Protein AF-A0A7J7E966-F1 (afdb_monomer)

InterPro domains:
  IPR008628 Golgi phosphoprotein 3-like [PF05719] (2-112)
  IPR008628 Golgi phosphoprotein 3-like [PTHR12704] (2-112)
  IPR038261 Golgi phosphoprotein 3-like domain superfamily [G3DSA:1.10.3630.10] (1-112)

Structure (mmCIF, N/CA/C/O backbone):
data_AF-A0A7J7E966-F1
#
_entry.id   AF-A0A7J7E966-F1
#
loop_
_atom_site.group_PDB
_atom_site.id
_atom_site.type_symbol
_atom_site.label_atom_id
_atom_site.label_alt_id
_atom_site.label_comp_id
_atom_site.label_asym_id
_atom_site.label_entity_id
_atom_site.label_seq_id
_atom_site.pdbx_PDB_ins_code
_atom_site.Cartn_x
_atom_site.Cartn_y
_atom_site.Cartn_z
_atom_site.occupancy
_atom_site.B_iso_or_equiv
_atom_site.auth_seq_id
_atom_site.auth_comp_id
_atom_site.auth_asym_id
_atom_site.auth_atom_id
_atom_site.pdbx_PDB_model_num
ATOM 1 N N . MET A 1 1 ? 24.391 18.834 -15.023 1.00 39.25 1 MET A N 1
ATOM 2 C CA . MET A 1 1 ? 22.977 18.923 -14.598 1.00 39.25 1 MET A CA 1
ATOM 3 C C . MET A 1 1 ? 22.138 18.073 -15.547 1.00 39.25 1 MET A C 1
ATOM 5 O O . MET A 1 1 ? 22.038 18.430 -16.711 1.00 39.25 1 MET A O 1
ATOM 9 N N . LYS A 1 2 ? 21.628 16.911 -15.113 1.00 42.84 2 LYS A N 1
ATOM 10 C CA . LYS A 1 2 ? 20.736 16.060 -15.927 1.00 42.84 2 LYS A CA 1
ATOM 11 C C . LYS A 1 2 ? 19.320 16.159 -15.363 1.00 42.84 2 LYS A C 1
ATOM 13 O O . LYS A 1 2 ? 18.979 15.465 -14.415 1.00 42.84 2 LYS A O 1
ATOM 18 N N . GLY A 1 3 ? 18.532 17.062 -15.940 1.00 48.38 3 GLY A N 1
ATOM 19 C CA . GLY A 1 3 ? 17.106 17.220 -15.674 1.00 48.38 3 GLY A CA 1
ATOM 20 C C . GLY A 1 3 ? 16.286 16.198 -16.452 1.00 48.38 3 GLY A C 1
ATOM 21 O O . GLY A 1 3 ? 15.652 16.546 -17.440 1.00 48.38 3 GLY A O 1
ATOM 22 N N . TYR A 1 4 ? 16.289 14.945 -15.998 1.00 44.03 4 TYR A N 1
ATOM 23 C CA . TYR A 1 4 ? 15.245 13.995 -16.362 1.00 44.03 4 TYR A CA 1
ATOM 24 C C . TYR A 1 4 ? 14.431 13.679 -15.103 1.00 44.03 4 TYR A C 1
ATOM 26 O O . TYR A 1 4 ? 14.839 12.907 -14.244 1.00 44.03 4 TYR A O 1
ATOM 34 N N . THR A 1 5 ? 13.279 14.353 -15.044 1.00 45.09 5 THR A N 1
ATOM 35 C CA . THR A 1 5 ? 12.030 13.923 -14.404 1.00 45.09 5 THR A CA 1
ATOM 36 C C . THR A 1 5 ? 11.893 14.001 -12.874 1.00 45.09 5 THR A C 1
ATOM 38 O O . THR A 1 5 ? 11.515 13.018 -12.242 1.00 45.09 5 THR A O 1
ATOM 41 N N . SER A 1 6 ? 12.023 15.193 -12.279 1.00 45.62 6 SER A N 1
ATOM 42 C CA . SER A 1 6 ? 11.477 15.462 -10.927 1.00 45.62 6 SER A CA 1
ATOM 43 C C . SER A 1 6 ? 9.948 15.271 -10.868 1.00 45.62 6 SER A C 1
ATOM 45 O O . 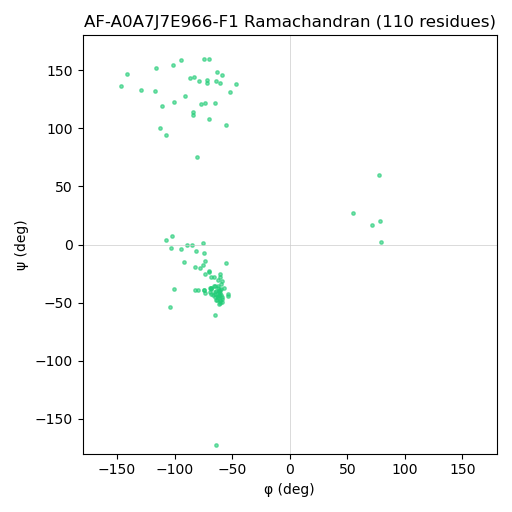SER A 1 6 ? 9.406 14.844 -9.861 1.00 45.62 6 SER A O 1
ATOM 47 N N . PHE A 1 7 ? 9.246 15.475 -11.990 1.00 37.69 7 PHE A N 1
ATOM 48 C CA . PHE A 1 7 ? 7.793 15.276 -12.100 1.00 37.69 7 PHE A CA 1
ATOM 49 C C . PHE A 1 7 ? 7.351 13.800 -11.997 1.00 37.69 7 PHE A C 1
ATOM 51 O O . PHE A 1 7 ? 6.254 13.506 -11.529 1.00 37.69 7 PHE A O 1
ATOM 58 N N . TRP A 1 8 ? 8.214 12.854 -12.396 1.00 45.25 8 TRP A N 1
ATOM 59 C CA . TRP A 1 8 ? 7.966 11.414 -12.218 1.00 45.25 8 TRP A CA 1
ATOM 60 C C . TRP A 1 8 ? 8.224 10.943 -10.786 1.00 45.25 8 TRP A C 1
ATOM 62 O O . TRP A 1 8 ? 7.763 9.866 -10.413 1.00 45.25 8 TRP A O 1
ATOM 72 N N . ASN A 1 9 ? 8.995 11.703 -10.007 1.00 51.34 9 ASN A N 1
ATOM 73 C CA . ASN A 1 9 ? 9.434 11.257 -8.696 1.00 51.34 9 ASN A CA 1
ATOM 74 C C . ASN A 1 9 ? 8.349 11.427 -7.631 1.00 51.34 9 ASN A C 1
ATOM 76 O O . ASN A 1 9 ? 8.172 10.518 -6.833 1.00 51.34 9 ASN A O 1
ATOM 80 N N . ASP A 1 10 ? 7.578 12.516 -7.668 1.00 50.91 10 ASP A N 1
ATOM 81 C CA . ASP A 1 10 ? 6.674 12.829 -6.555 1.00 50.91 10 ASP A CA 1
ATOM 82 C C . ASP A 1 10 ? 5.208 12.493 -6.905 1.00 50.91 10 ASP A C 1
ATOM 84 O O . ASP A 1 10 ? 4.593 11.651 -6.256 1.00 50.91 10 ASP A O 1
ATOM 88 N N . CYS A 1 11 ? 4.651 12.999 -8.018 1.00 48.56 11 CYS A N 1
ATOM 89 C CA . CYS A 1 11 ? 3.237 12.755 -8.369 1.00 48.56 11 CYS A CA 1
ATOM 90 C C . CYS A 1 11 ? 2.949 11.335 -8.890 1.00 48.56 11 CYS A C 1
ATOM 92 O O . CYS A 1 11 ? 1.915 10.748 -8.560 1.00 48.56 11 CYS A O 1
ATOM 94 N N . ILE A 1 12 ? 3.854 10.763 -9.696 1.00 52.97 12 ILE A N 1
ATOM 95 C CA . ILE A 1 12 ? 3.718 9.366 -10.148 1.00 52.97 12 ILE A CA 1
ATOM 96 C C . ILE A 1 12 ? 4.029 8.406 -9.000 1.00 52.97 12 ILE A C 1
ATOM 98 O O . ILE A 1 12 ? 3.468 7.310 -8.966 1.00 52.97 12 ILE A O 1
ATOM 102 N N . SER A 1 13 ? 4.834 8.819 -8.012 1.00 65.50 13 SER A N 1
ATOM 103 C CA . SER A 1 13 ? 5.037 8.002 -6.825 1.00 65.50 13 SER A CA 1
ATOM 104 C C . SER A 1 13 ? 3.741 7.860 -6.036 1.00 65.50 13 SER A C 1
ATOM 106 O O . SER A 1 13 ? 3.207 6.751 -5.973 1.00 65.50 13 SER A O 1
ATOM 108 N N . SER A 1 14 ? 3.157 8.959 -5.558 1.00 70.06 14 SER A N 1
ATOM 109 C CA . SER A 1 14 ? 1.938 8.919 -4.740 1.00 70.06 14 SER A CA 1
ATOM 110 C C . SER A 1 14 ? 0.747 8.304 -5.487 1.00 70.06 14 SER A C 1
ATOM 112 O O . SER A 1 14 ? 0.011 7.494 -4.920 1.00 70.06 14 SER A O 1
ATOM 114 N N . GLY A 1 15 ? 0.582 8.629 -6.777 1.00 75.75 15 GLY A N 1
ATOM 115 C CA . GLY A 1 15 ? -0.480 8.079 -7.624 1.00 75.75 15 GLY A CA 1
ATOM 116 C C . GLY A 1 15 ? -0.382 6.561 -7.788 1.00 75.75 15 GLY A C 1
ATOM 117 O O . GLY A 1 15 ? -1.370 5.857 -7.595 1.00 75.75 15 GLY A O 1
ATOM 118 N N . LEU A 1 16 ? 0.820 6.036 -8.048 1.00 80.69 16 LEU A N 1
ATOM 119 C CA . LEU A 1 16 ? 1.051 4.596 -8.163 1.00 80.69 16 LEU A CA 1
ATOM 120 C C . LEU A 1 16 ? 0.806 3.866 -6.838 1.00 80.69 16 LEU A C 1
ATOM 122 O O . LEU A 1 16 ? 0.194 2.800 -6.834 1.00 80.69 16 LEU A O 1
ATOM 126 N N . ARG A 1 17 ? 1.237 4.442 -5.707 1.00 82.69 17 ARG A N 1
ATOM 127 C CA . ARG A 1 17 ? 0.984 3.859 -4.376 1.00 82.69 17 ARG A CA 1
ATOM 128 C C . ARG A 1 17 ? -0.513 3.878 -4.053 1.00 82.69 17 ARG A C 1
ATOM 130 O O . ARG A 1 17 ? -1.031 2.903 -3.514 1.00 82.69 17 ARG A O 1
ATOM 137 N N . GLY A 1 18 ? -1.231 4.919 -4.478 1.00 85.88 18 GLY A N 1
ATOM 138 C CA . GLY A 1 18 ? -2.693 4.950 -4.466 1.00 85.88 18 GLY A CA 1
ATOM 139 C C . GLY A 1 18 ? -3.312 3.824 -5.303 1.00 85.88 18 GLY A C 1
ATOM 140 O O . GLY A 1 18 ? -4.179 3.103 -4.810 1.00 85.88 18 GLY A O 1
ATOM 141 N N . CYS A 1 19 ? -2.827 3.606 -6.531 1.00 88.19 19 CYS A N 1
ATOM 142 C CA . CYS A 1 19 ? -3.270 2.501 -7.386 1.00 88.19 19 CYS A CA 1
ATOM 143 C C . CYS A 1 19 ? -3.018 1.129 -6.750 1.00 88.19 19 CYS A C 1
ATOM 145 O O . CYS A 1 19 ? -3.882 0.265 -6.847 1.00 88.19 19 CYS A O 1
ATOM 147 N N . MET A 1 20 ? -1.895 0.929 -6.053 1.00 88.38 20 MET A N 1
ATOM 148 C CA . MET A 1 20 ? -1.622 -0.324 -5.336 1.00 88.38 20 MET A CA 1
ATOM 149 C C . MET A 1 20 ? -2.658 -0.603 -4.240 1.00 88.38 20 MET A C 1
ATOM 151 O O . MET A 1 20 ? -3.159 -1.722 -4.133 1.00 88.38 20 MET A O 1
ATOM 155 N N . LEU A 1 21 ? -3.019 0.412 -3.445 1.00 90.31 21 LEU A N 1
ATOM 156 C CA . LEU A 1 21 ? -4.060 0.277 -2.419 1.00 90.31 21 LEU A CA 1
ATOM 157 C C . LEU A 1 21 ? -5.435 -0.010 -3.040 1.00 90.31 21 LEU A C 1
ATOM 159 O O . LEU A 1 21 ? -6.187 -0.830 -2.513 1.00 90.31 21 LEU A O 1
ATOM 163 N N . ILE A 1 22 ? -5.754 0.639 -4.166 1.00 90.94 22 ILE A N 1
ATOM 164 C CA . ILE A 1 22 ? -6.994 0.400 -4.918 1.00 90.94 22 ILE A CA 1
ATOM 165 C C . ILE A 1 22 ? -7.028 -1.033 -5.456 1.00 90.94 22 ILE A C 1
ATOM 167 O O . ILE A 1 22 ? -8.021 -1.724 -5.261 1.00 90.94 22 ILE A O 1
ATOM 171 N N . GLU A 1 23 ? -5.947 -1.505 -6.073 1.00 91.12 23 GLU A N 1
ATOM 172 C CA . GLU A 1 23 ? -5.831 -2.863 -6.612 1.00 91.12 23 GLU A CA 1
ATOM 173 C C . GLU A 1 23 ? -6.031 -3.920 -5.514 1.00 91.12 23 GLU A C 1
ATOM 175 O O . GLU A 1 23 ? -6.811 -4.861 -5.672 1.00 91.12 23 GLU A O 1
ATOM 180 N N . LEU A 1 24 ? -5.400 -3.732 -4.351 1.00 92.00 24 LEU A N 1
ATOM 181 C CA . LEU A 1 24 ? -5.601 -4.595 -3.186 1.00 92.00 24 LEU A CA 1
ATOM 182 C C . LEU A 1 24 ? -7.051 -4.573 -2.676 1.00 92.00 24 LEU A C 1
ATOM 184 O O . LEU A 1 24 ? -7.575 -5.609 -2.255 1.00 92.00 24 LEU A O 1
ATOM 188 N N . ALA A 1 25 ? -7.717 -3.418 -2.717 1.00 91.94 25 ALA A N 1
ATOM 189 C CA . ALA A 1 25 ? -9.125 -3.307 -2.349 1.00 91.94 25 ALA A CA 1
ATOM 190 C C . ALA A 1 25 ? -10.046 -4.015 -3.359 1.00 91.94 25 ALA A C 1
ATOM 192 O O . ALA A 1 25 ? -10.947 -4.747 -2.949 1.00 91.94 25 ALA A O 1
ATOM 193 N N . LEU A 1 26 ? -9.790 -3.870 -4.665 1.00 91.62 26 LEU A N 1
ATOM 194 C CA . LEU A 1 26 ? -10.535 -4.551 -5.734 1.00 91.62 26 LEU A CA 1
ATOM 195 C C . LEU A 1 26 ? -10.392 -6.077 -5.654 1.00 91.62 26 LEU A C 1
ATOM 197 O O . LEU A 1 26 ? -11.361 -6.800 -5.871 1.00 91.62 26 LEU A O 1
ATOM 201 N N . ARG A 1 27 ? -9.218 -6.573 -5.246 1.00 92.38 27 ARG A N 1
ATOM 202 C CA . ARG A 1 27 ? -8.963 -8.000 -4.963 1.00 92.38 27 ARG A CA 1
ATOM 203 C C . ARG A 1 27 ? -9.552 -8.489 -3.634 1.00 92.38 27 ARG A C 1
ATOM 205 O O . ARG A 1 27 ? -9.352 -9.643 -3.261 1.00 92.38 27 ARG A O 1
ATOM 212 N N . GLY A 1 28 ? -10.240 -7.627 -2.885 1.00 92.25 28 GLY A N 1
ATOM 213 C CA . GLY A 1 28 ? -10.861 -7.967 -1.605 1.00 92.25 28 GLY A CA 1
ATOM 214 C C . GLY A 1 28 ? -9.874 -8.186 -0.452 1.00 92.25 28 GLY A C 1
ATOM 215 O O . GLY A 1 28 ? -10.259 -8.767 0.564 1.00 92.25 28 GLY A O 1
ATOM 216 N N . ARG A 1 29 ? -8.620 -7.731 -0.589 1.00 93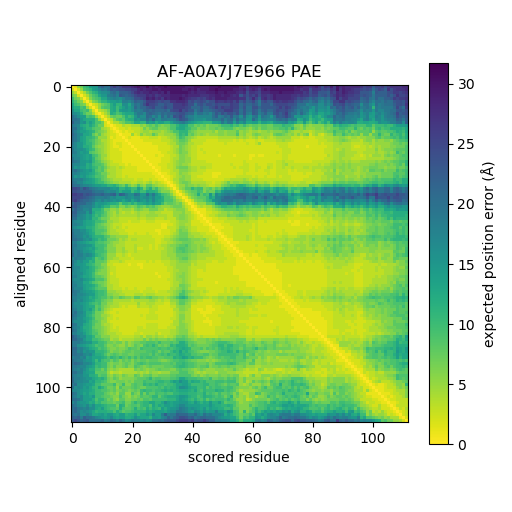.88 29 ARG A N 1
ATOM 217 C CA . ARG A 1 29 ? -7.585 -7.825 0.456 1.00 93.88 29 ARG A CA 1
ATOM 218 C C . ARG A 1 29 ? -7.703 -6.706 1.478 1.00 93.88 29 ARG A C 1
ATOM 220 O O . ARG A 1 29 ? -7.550 -6.948 2.673 1.00 93.88 29 ARG A O 1
ATOM 227 N N . LEU A 1 30 ? -8.024 -5.499 1.015 1.00 93.69 30 LEU A N 1
ATOM 228 C CA . LEU A 1 30 ? -8.163 -4.306 1.847 1.00 93.69 30 LEU A CA 1
ATOM 229 C C . LEU A 1 30 ? -9.592 -3.766 1.836 1.00 93.69 30 LEU A C 1
ATOM 231 O O . LEU A 1 30 ? -10.330 -3.901 0.862 1.00 93.69 30 LEU A O 1
ATOM 235 N N . GLN A 1 31 ? -9.969 -3.110 2.927 1.00 93.25 31 GLN A N 1
ATOM 236 C CA . GLN A 1 31 ? -11.233 -2.402 3.061 1.00 93.25 31 GLN A CA 1
ATOM 237 C C . GLN A 1 31 ? -11.025 -1.105 3.841 1.00 93.25 31 GLN A C 1
ATOM 239 O O . GLN A 1 31 ? -10.206 -1.037 4.748 1.00 93.25 31 GLN A O 1
ATOM 244 N N . LEU A 1 32 ? -11.778 -0.060 3.510 1.00 90.50 32 LEU A N 1
ATOM 245 C CA . LEU A 1 32 ? -11.774 1.171 4.298 1.00 90.50 32 LEU A CA 1
ATOM 246 C C . LEU A 1 32 ? -12.721 1.056 5.496 1.00 90.50 32 LEU A C 1
ATOM 248 O O . LEU A 1 32 ? -13.811 0.494 5.356 1.00 90.50 32 LEU A O 1
ATOM 252 N N . GLU A 1 33 ? -12.356 1.661 6.632 1.00 88.81 33 GLU A N 1
ATOM 253 C CA . GLU A 1 33 ? -13.217 1.750 7.825 1.00 88.81 33 GLU A CA 1
ATOM 254 C C . GLU A 1 33 ? -14.634 2.177 7.436 1.00 88.81 33 GLU A C 1
ATOM 256 O O . GLU A 1 33 ? -14.777 3.065 6.594 1.00 88.81 33 GLU A O 1
ATOM 261 N N . ALA A 1 34 ? -15.682 1.576 8.006 1.00 79.06 34 ALA A N 1
ATOM 262 C CA . ALA A 1 34 ? -17.057 1.923 7.653 1.00 79.06 34 ALA A CA 1
ATOM 263 C C . ALA A 1 34 ? -17.285 3.444 7.755 1.00 79.06 34 ALA A C 1
ATOM 265 O O . ALA A 1 34 ? -16.909 4.084 8.739 1.00 79.06 34 ALA A O 1
ATOM 266 N N . CYS A 1 35 ? -17.874 4.035 6.712 1.00 68.00 35 CYS A N 1
ATOM 267 C CA . CYS A 1 35 ? -18.231 5.447 6.744 1.00 68.00 35 CYS A CA 1
ATOM 268 C C . CYS A 1 35 ? -19.399 5.587 7.726 1.00 68.00 35 CYS A C 1
ATOM 270 O O . CYS A 1 35 ? -20.495 5.109 7.443 1.00 68.00 35 CYS A O 1
ATOM 272 N N . GLY A 1 36 ? -19.156 6.171 8.901 1.00 67.94 36 GLY A N 1
ATOM 273 C CA . GLY A 1 36 ? -20.237 6.532 9.818 1.00 67.94 36 GLY A CA 1
ATOM 274 C C . GLY A 1 36 ? -21.165 7.594 9.209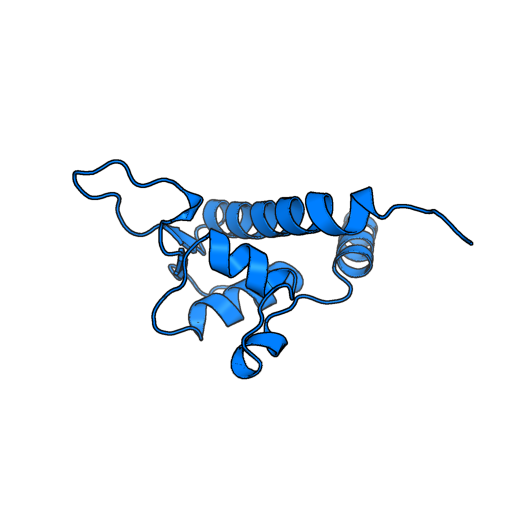 1.00 67.94 36 GLY A C 1
ATOM 275 O O . GLY A 1 36 ? -21.001 8.008 8.064 1.00 67.94 36 GLY A O 1
ATOM 276 N N . MET A 1 37 ? -22.103 8.117 10.003 1.00 56.94 37 MET A N 1
ATOM 277 C CA . MET A 1 37 ? -23.086 9.133 9.566 1.00 56.94 37 MET A CA 1
ATOM 278 C C . MET A 1 37 ? -22.480 10.415 8.961 1.00 56.94 37 MET A C 1
ATOM 280 O O . MET A 1 37 ? -23.178 11.169 8.287 1.00 56.94 37 MET A O 1
ATOM 284 N N . ARG A 1 38 ? -21.183 10.674 9.163 1.00 62.44 38 ARG A N 1
ATOM 285 C CA . ARG A 1 38 ? -20.464 11.813 8.587 1.00 62.44 38 ARG A CA 1
ATOM 286 C C . ARG A 1 38 ? -19.653 11.356 7.377 1.00 62.44 38 ARG A C 1
ATOM 288 O O . ARG A 1 38 ? -18.768 10.517 7.525 1.00 62.44 38 ARG A O 1
ATOM 295 N N . ARG A 1 39 ? -19.888 11.966 6.205 1.00 61.97 39 ARG A N 1
ATOM 296 C CA . ARG A 1 39 ? -19.019 11.809 5.023 1.00 61.97 39 ARG A CA 1
ATOM 297 C C . ARG A 1 39 ? -17.582 12.183 5.401 1.00 61.97 39 ARG A C 1
ATOM 299 O O . ARG A 1 39 ? -17.259 13.361 5.531 1.00 61.97 39 ARG A O 1
ATOM 306 N N . LYS A 1 40 ? -16.729 11.180 5.600 1.00 68.50 40 LYS A N 1
ATOM 307 C CA . LYS A 1 40 ? -15.278 11.360 5.711 1.00 68.50 40 LYS A CA 1
ATOM 308 C C . LYS A 1 40 ? -14.667 11.340 4.312 1.00 68.50 40 LYS A C 1
ATOM 310 O O . LYS A 1 40 ? -15.116 10.579 3.455 1.00 68.50 40 LYS A O 1
ATOM 315 N N . SER A 1 41 ? -13.644 12.166 4.094 1.00 82.38 41 SER A N 1
ATOM 316 C CA . SER A 1 41 ? -12.823 12.090 2.882 1.00 82.38 41 SER A CA 1
ATOM 317 C C . SER A 1 41 ? -12.184 10.703 2.771 1.00 82.38 41 SER A C 1
ATOM 319 O O . SER A 1 41 ? -11.836 10.098 3.783 1.00 82.38 41 SER A O 1
ATOM 321 N N . LEU A 1 42 ? -12.013 10.192 1.549 1.00 80.88 42 LEU A N 1
ATOM 322 C CA . LEU A 1 42 ? -11.378 8.889 1.319 1.00 80.88 42 LEU A CA 1
ATOM 323 C C . LEU A 1 42 ? -9.964 8.833 1.911 1.00 80.88 42 LEU A C 1
ATOM 325 O O . LEU A 1 42 ? -9.595 7.824 2.503 1.00 80.88 42 LEU A O 1
ATOM 329 N N . LEU A 1 43 ? -9.219 9.938 1.821 1.00 84.88 43 LEU A N 1
ATOM 330 C CA . LEU A 1 43 ? -7.837 10.036 2.297 1.00 84.88 43 LEU A CA 1
ATOM 331 C C . LEU A 1 43 ? -7.708 9.904 3.822 1.00 84.88 43 LEU A C 1
ATOM 333 O O . LEU A 1 43 ? -6.689 9.425 4.313 1.00 84.88 43 LEU A O 1
ATOM 337 N N . THR A 1 44 ? -8.746 10.287 4.572 1.00 86.25 44 THR A N 1
ATOM 338 C CA . THR A 1 44 ? -8.738 10.271 6.043 1.00 86.25 44 THR A CA 1
ATOM 339 C C . THR A 1 44 ? -9.332 8.997 6.639 1.00 86.25 44 THR A C 1
ATOM 341 O O . THR A 1 44 ? -9.322 8.831 7.859 1.00 86.25 44 THR A O 1
ATOM 344 N N . ARG A 1 45 ? -9.850 8.082 5.808 1.00 89.50 45 ARG A N 1
ATOM 345 C CA . ARG A 1 45 ? -10.358 6.782 6.265 1.00 89.50 45 ARG A CA 1
ATOM 346 C C . ARG A 1 45 ? -9.205 5.823 6.519 1.00 89.50 45 ARG A C 1
ATOM 348 O O . ARG A 1 45 ? -8.247 5.782 5.747 1.00 89.50 45 ARG A O 1
ATOM 355 N N . LYS A 1 46 ? -9.318 5.031 7.586 1.00 91.69 46 LYS A N 1
ATOM 356 C CA . LYS A 1 46 ? -8.355 3.974 7.899 1.00 91.69 46 LYS A CA 1
ATOM 357 C C . LYS A 1 46 ? -8.486 2.806 6.932 1.00 91.69 46 LYS A C 1
ATOM 359 O O . LYS A 1 46 ? -9.599 2.429 6.561 1.00 91.69 46 LYS A O 1
ATOM 364 N N . VAL A 1 47 ? -7.348 2.240 6.555 1.00 92.69 47 VAL A N 1
ATOM 365 C CA . VAL A 1 47 ? -7.246 1.023 5.748 1.00 92.69 47 VAL A CA 1
ATOM 366 C C . VAL A 1 47 ? -7.195 -0.177 6.689 1.00 92.69 47 VAL A C 1
ATOM 368 O O . VAL A 1 47 ? -6.388 -0.216 7.612 1.00 92.69 47 VAL A O 1
ATOM 371 N N . ILE A 1 48 ? -8.066 -1.152 6.457 1.00 93.25 48 ILE A N 1
ATOM 372 C CA . ILE A 1 48 ? -8.220 -2.369 7.252 1.00 93.25 48 ILE A CA 1
ATOM 373 C C . ILE A 1 48 ? -7.889 -3.569 6.367 1.00 93.25 48 ILE A C 1
ATOM 375 O O . ILE A 1 48 ? -8.388 -3.683 5.245 1.00 93.25 48 ILE A O 1
ATOM 379 N N . CYS A 1 49 ? -7.063 -4.478 6.882 1.00 93.31 49 CYS A N 1
ATOM 380 C CA . CYS A 1 49 ? -6.802 -5.758 6.235 1.00 93.31 49 CYS A CA 1
ATOM 381 C C . CYS A 1 49 ? -8.019 -6.684 6.398 1.00 93.31 49 CYS A C 1
ATOM 383 O O . CYS A 1 49 ? -8.447 -6.957 7.519 1.00 93.31 49 CYS A O 1
ATOM 385 N N . LYS A 1 50 ? -8.587 -7.146 5.279 1.00 93.44 50 LYS A N 1
ATOM 386 C CA . LYS A 1 50 ? -9.737 -8.064 5.230 1.00 93.44 50 LYS A CA 1
ATOM 387 C C . LYS A 1 50 ? -9.307 -9.506 4.964 1.00 93.44 50 LYS A C 1
ATOM 389 O O . LYS A 1 50 ? -9.905 -10.434 5.498 1.00 93.44 50 LYS A O 1
ATOM 394 N N . SER A 1 51 ? -8.306 -9.697 4.110 1.00 91.88 51 SER A N 1
ATOM 395 C CA . SER A 1 51 ? -7.781 -11.008 3.734 1.00 91.88 51 SER A CA 1
ATOM 396 C C . SER A 1 51 ? -6.288 -10.897 3.471 1.00 91.88 51 SER A C 1
ATOM 398 O O . SER A 1 51 ? -5.850 -9.971 2.793 1.00 91.88 51 SER A O 1
ATOM 400 N N . ASP A 1 52 ? -5.531 -11.862 3.978 1.00 89.75 52 ASP A N 1
ATOM 401 C CA . ASP A 1 52 ? -4.077 -11.952 3.854 1.00 89.75 52 ASP A CA 1
ATOM 402 C C . ASP A 1 52 ? -3.617 -12.971 2.807 1.00 89.75 52 ASP A C 1
ATOM 404 O O . ASP A 1 52 ? -2.424 -13.244 2.693 1.00 89.75 52 ASP A O 1
ATOM 408 N N . ALA A 1 53 ? -4.546 -13.538 2.033 1.00 92.12 53 ALA A N 1
ATOM 409 C CA . ALA A 1 53 ? -4.165 -14.460 0.979 1.00 92.12 53 ALA A CA 1
ATOM 410 C C . ALA A 1 53 ? -3.322 -13.728 -0.086 1.00 92.12 53 ALA A C 1
ATOM 412 O O . ALA A 1 53 ? -3.620 -12.579 -0.433 1.00 92.12 53 ALA A O 1
ATOM 413 N N . PRO A 1 54 ? -2.281 -14.382 -0.624 1.00 89.56 54 PRO A N 1
ATOM 414 C CA . PRO A 1 54 ? -1.364 -13.749 -1.557 1.00 89.56 54 PRO A CA 1
ATOM 415 C C . PRO A 1 54 ? -2.091 -13.323 -2.833 1.00 89.56 54 PRO A C 1
ATOM 417 O O . PRO A 1 54 ? -3.088 -13.915 -3.263 1.00 89.56 54 PRO A O 1
ATOM 420 N N . THR A 1 55 ? -1.611 -12.245 -3.429 1.00 88.38 55 THR A N 1
ATOM 421 C CA . THR A 1 55 ? -2.095 -11.708 -4.701 1.00 88.38 55 THR A CA 1
ATOM 422 C C . THR A 1 55 ? -1.317 -12.263 -5.889 1.00 88.38 55 THR A C 1
ATOM 424 O O . THR A 1 55 ? -1.790 -12.131 -7.020 1.00 88.38 55 THR A O 1
ATOM 427 N N . GLY A 1 56 ? -0.152 -12.872 -5.634 1.00 86.50 56 GLY A N 1
ATOM 428 C CA . GLY A 1 56 ? 0.781 -13.335 -6.659 1.00 86.50 56 GLY A CA 1
ATOM 429 C C . GLY A 1 56 ? 1.635 -12.210 -7.248 1.00 86.50 56 GLY A C 1
ATOM 430 O O . GLY A 1 56 ? 2.430 -12.464 -8.147 1.00 86.50 56 GLY A O 1
ATOM 431 N N . ASP A 1 57 ? 1.482 -10.976 -6.756 1.00 87.62 57 ASP A N 1
ATOM 432 C CA . ASP A 1 57 ? 2.353 -9.853 -7.080 1.00 87.62 57 ASP A CA 1
ATOM 433 C C . ASP A 1 57 ? 3.168 -9.480 -5.841 1.00 87.62 57 ASP A C 1
ATOM 435 O O . ASP A 1 57 ? 2.627 -9.085 -4.808 1.00 87.62 57 ASP A O 1
ATOM 439 N N . VAL A 1 58 ? 4.491 -9.579 -5.962 1.00 86.69 58 VAL A N 1
ATOM 440 C CA . VAL A 1 58 ? 5.412 -9.374 -4.840 1.00 86.69 58 VAL A CA 1
ATOM 441 C C . VAL A 1 58 ? 5.277 -7.971 -4.231 1.00 86.69 58 VAL A C 1
ATOM 443 O O . VAL A 1 58 ? 5.455 -7.820 -3.028 1.00 86.69 58 VAL A O 1
ATOM 446 N N . LEU A 1 59 ? 4.974 -6.935 -5.025 1.00 86.69 59 LEU A N 1
ATOM 447 C CA . LEU A 1 59 ? 4.815 -5.566 -4.514 1.00 86.69 59 LEU A CA 1
ATOM 448 C C . LEU A 1 59 ? 3.507 -5.401 -3.737 1.00 86.69 59 LEU A C 1
ATOM 450 O O . LEU A 1 59 ? 3.482 -4.745 -2.695 1.00 86.69 59 LEU A O 1
ATOM 454 N N . LEU A 1 60 ? 2.420 -5.983 -4.244 1.00 89.81 60 LEU A N 1
ATOM 455 C CA . LEU A 1 60 ? 1.125 -5.944 -3.565 1.00 89.81 60 LEU A CA 1
ATOM 456 C C . LEU A 1 60 ? 1.157 -6.768 -2.273 1.00 89.81 60 LEU A C 1
ATOM 458 O O . LEU A 1 60 ? 0.605 -6.332 -1.265 1.00 89.81 60 LEU A O 1
ATOM 462 N N . ASP A 1 61 ? 1.842 -7.911 -2.280 1.00 91.31 61 ASP A N 1
ATOM 463 C CA . ASP A 1 61 ? 1.980 -8.784 -1.110 1.00 91.31 61 ASP A CA 1
ATOM 464 C C . ASP A 1 61 ? 2.852 -8.145 -0.016 1.00 91.31 61 ASP A C 1
ATOM 466 O O . ASP A 1 61 ? 2.533 -8.242 1.171 1.00 91.31 61 ASP A O 1
ATOM 470 N N . GLU A 1 62 ? 3.904 -7.418 -0.400 1.00 90.69 62 GLU A N 1
ATOM 471 C CA . GLU A 1 62 ? 4.735 -6.628 0.518 1.00 90.69 62 GLU A CA 1
ATOM 472 C C . GLU A 1 62 ? 3.928 -5.498 1.180 1.00 90.69 62 GLU A C 1
ATOM 474 O O . GLU A 1 62 ? 3.917 -5.372 2.406 1.00 90.69 62 GLU A O 1
ATOM 479 N N . ALA A 1 63 ? 3.160 -4.738 0.391 1.00 90.75 63 ALA A N 1
ATOM 480 C CA . ALA A 1 63 ? 2.265 -3.710 0.920 1.00 90.75 63 ALA A CA 1
ATOM 481 C C . ALA A 1 63 ? 1.190 -4.301 1.852 1.00 90.75 63 ALA A C 1
ATOM 483 O O . ALA A 1 63 ? 0.941 -3.767 2.934 1.00 90.75 63 ALA A O 1
ATOM 484 N N . LEU A 1 64 ? 0.576 -5.426 1.470 1.00 92.38 64 LEU A N 1
ATOM 485 C CA . LEU A 1 64 ? -0.439 -6.109 2.274 1.00 92.38 64 LEU A CA 1
ATOM 486 C C . LEU A 1 64 ? 0.119 -6.577 3.625 1.00 92.38 64 LEU A C 1
ATOM 488 O O . LEU A 1 64 ? -0.554 -6.440 4.651 1.00 92.38 64 LEU A O 1
ATOM 492 N N . LYS A 1 65 ? 1.359 -7.077 3.639 1.00 92.06 65 LYS A N 1
ATOM 493 C CA . LYS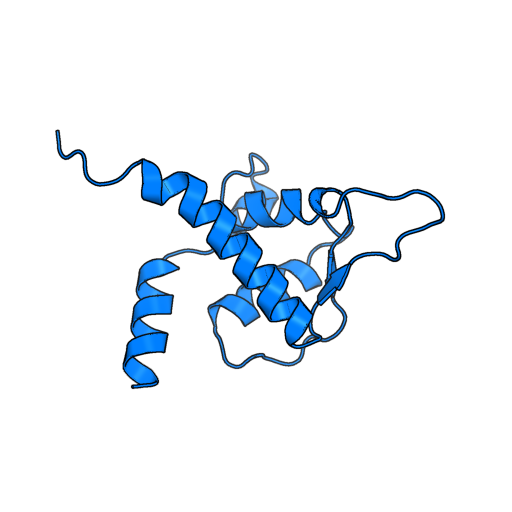 A 1 65 ? 2.058 -7.464 4.867 1.00 92.06 65 LYS A CA 1
ATOM 494 C C . LYS A 1 65 ? 2.231 -6.274 5.811 1.00 92.06 65 LYS A C 1
ATOM 496 O O . LYS A 1 65 ? 1.861 -6.381 6.979 1.00 92.06 65 LYS A O 1
ATOM 501 N N . HIS A 1 66 ? 2.699 -5.130 5.308 1.00 91.56 66 HIS A N 1
ATOM 502 C CA . HIS A 1 66 ? 2.841 -3.921 6.126 1.00 91.56 66 HIS A CA 1
ATOM 503 C C . HIS A 1 66 ? 1.505 -3.465 6.719 1.00 91.56 66 HIS A C 1
ATOM 505 O O . HIS A 1 66 ? 1.431 -3.156 7.911 1.00 91.56 66 HIS A O 1
ATOM 511 N N . VAL A 1 67 ? 0.431 -3.486 5.921 1.00 91.88 67 VAL A N 1
ATOM 512 C CA . VAL A 1 67 ? -0.915 -3.130 6.394 1.00 91.88 67 VAL A CA 1
ATOM 513 C C . VAL A 1 67 ? -1.397 -4.057 7.509 1.00 91.88 67 VAL A C 1
ATOM 515 O O . VAL A 1 67 ? -1.988 -3.584 8.478 1.00 91.88 67 VAL A O 1
ATOM 518 N N . LYS A 1 68 ? -1.122 -5.361 7.409 1.00 91.50 68 LYS A N 1
ATOM 519 C CA . LYS A 1 68 ? -1.490 -6.356 8.428 1.00 91.50 68 LY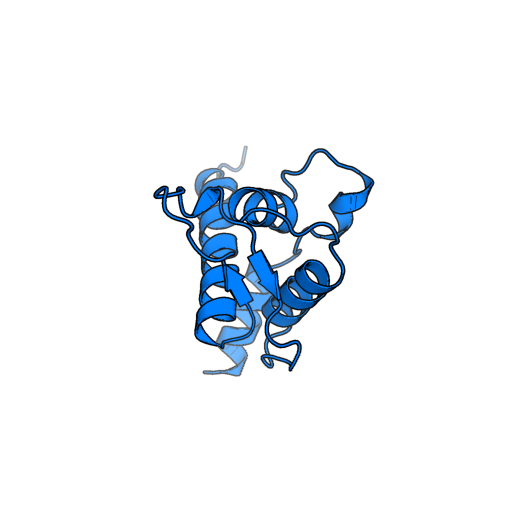S A CA 1
ATOM 520 C C . LYS A 1 68 ? -0.736 -6.154 9.747 1.00 91.50 68 LYS A C 1
ATOM 522 O O . LYS A 1 68 ? -1.337 -6.258 10.814 1.00 91.50 68 LYS A O 1
ATOM 527 N N . GLU A 1 69 ? 0.565 -5.889 9.671 1.00 90.38 69 GLU A N 1
ATOM 528 C CA . GLU A 1 69 ? 1.451 -5.756 10.838 1.00 90.38 69 GLU A CA 1
ATOM 529 C C . GLU A 1 69 ? 1.270 -4.422 11.578 1.00 90.38 69 GLU A C 1
ATOM 531 O O . GLU A 1 69 ? 1.656 -4.291 12.739 1.00 90.38 69 GLU A O 1
ATOM 536 N N . THR A 1 70 ? 0.657 -3.428 10.934 1.00 89.25 70 THR A N 1
ATOM 537 C CA . THR A 1 70 ? 0.490 -2.097 11.514 1.00 89.25 70 THR A CA 1
ATOM 538 C C . THR A 1 70 ? -0.742 -2.045 12.422 1.00 89.25 70 THR A C 1
ATOM 540 O O . THR A 1 70 ? -1.886 -2.148 11.973 1.00 89.25 70 THR A O 1
ATOM 543 N N . GLN A 1 71 ? -0.515 -1.843 13.722 1.00 85.62 71 GLN A N 1
ATOM 544 C CA . GLN A 1 71 ? -1.546 -1.480 14.696 1.00 85.62 71 GLN A CA 1
ATOM 545 C C . GLN A 1 71 ? -1.104 -0.245 15.504 1.00 85.62 71 GLN A C 1
ATOM 547 O O . GLN A 1 71 ? 0.019 -0.227 16.008 1.00 85.62 71 GLN A O 1
ATOM 552 N N . PRO A 1 72 ? -1.972 0.775 15.673 1.00 88.12 72 PRO A N 1
ATOM 553 C CA . PRO A 1 72 ? -3.335 0.884 15.136 1.00 88.12 72 PRO A CA 1
ATOM 554 C C . PRO A 1 72 ? -3.370 1.092 13.603 1.00 88.12 72 PRO A C 1
ATOM 556 O O . PRO A 1 72 ? -2.378 1.544 13.036 1.00 88.12 72 PRO A O 1
ATOM 559 N N . PRO A 1 73 ? -4.499 0.791 12.923 1.00 91.00 73 PRO A N 1
ATOM 560 C CA . PRO A 1 73 ? -4.617 0.979 11.477 1.00 91.00 73 PRO A CA 1
ATOM 561 C C . PRO A 1 73 ? -4.428 2.435 11.043 1.00 91.00 73 PRO A C 1
ATOM 563 O O . PRO A 1 73 ? -4.978 3.354 11.661 1.00 91.00 73 PRO A O 1
ATOM 566 N N . GLU A 1 74 ? -3.710 2.615 9.938 1.00 93.06 74 GLU A N 1
ATOM 567 C CA . GLU A 1 74 ? -3.362 3.919 9.369 1.00 93.06 74 GLU A CA 1
ATOM 568 C C . GLU A 1 74 ? -4.341 4.376 8.282 1.00 93.06 74 GLU A C 1
ATOM 570 O O . GLU A 1 74 ? -5.071 3.575 7.689 1.00 93.06 74 GLU A O 1
ATOM 575 N N . THR A 1 75 ? -4.375 5.686 8.024 1.00 92.44 75 THR A N 1
ATOM 576 C CA . THR A 1 75 ? -5.216 6.288 6.977 1.00 92.44 75 THR A CA 1
ATOM 577 C C . THR A 1 75 ? -4.666 6.029 5.577 1.00 92.44 75 THR A C 1
ATOM 579 O O . THR A 1 75 ? -3.478 5.762 5.406 1.00 92.44 75 THR A O 1
ATOM 582 N N . VAL A 1 76 ? -5.520 6.139 4.553 1.00 90.88 76 VAL A N 1
ATOM 583 C CA . VAL A 1 76 ? -5.095 6.044 3.143 1.00 90.88 76 VAL A CA 1
ATOM 584 C C . VAL A 1 76 ? -3.962 7.024 2.836 1.00 90.88 76 VAL A C 1
ATOM 586 O O . VAL A 1 76 ? -2.986 6.636 2.203 1.00 90.88 76 VAL A O 1
ATOM 589 N N . GLN A 1 77 ? -4.065 8.271 3.308 1.00 89.44 77 GLN A N 1
ATOM 590 C CA . GLN A 1 77 ? -3.008 9.265 3.124 1.00 89.44 77 GLN A CA 1
ATOM 591 C C . GLN A 1 77 ? -1.682 8.802 3.734 1.00 89.44 77 GLN A C 1
ATOM 593 O O . GLN A 1 77 ? -0.664 8.810 3.049 1.00 89.44 77 GLN A O 1
ATOM 598 N N . ASN A 1 78 ? -1.700 8.345 4.989 1.00 89.88 78 ASN A N 1
ATOM 599 C CA . ASN A 1 78 ? -0.473 7.928 5.657 1.00 89.88 78 ASN A CA 1
ATOM 600 C C . ASN A 1 78 ? 0.143 6.695 4.977 1.00 89.88 78 ASN A C 1
ATOM 602 O O . ASN A 1 78 ? 1.354 6.610 4.832 1.00 89.88 78 ASN A O 1
ATOM 606 N N . TRP A 1 79 ? -0.672 5.765 4.467 1.00 91.31 79 TRP A N 1
ATOM 607 C CA . TRP A 1 79 ? -0.163 4.650 3.662 1.00 91.31 79 TRP A CA 1
ATOM 608 C C . TRP A 1 79 ? 0.553 5.105 2.391 1.00 91.31 79 TRP A C 1
ATOM 610 O O . TRP A 1 79 ? 1.584 4.533 2.043 1.00 91.31 79 TRP A O 1
ATOM 620 N N . ILE A 1 80 ? 0.049 6.134 1.710 1.00 88.94 80 ILE A N 1
ATOM 621 C CA . ILE A 1 80 ? 0.714 6.691 0.526 1.00 88.94 80 ILE A CA 1
ATOM 622 C C . ILE A 1 80 ? 2.081 7.280 0.907 1.00 88.94 80 ILE A C 1
ATOM 624 O O . ILE A 1 80 ? 3.064 6.985 0.226 1.00 88.94 80 ILE A O 1
ATOM 628 N N . GLU A 1 81 ? 2.166 8.030 2.007 1.00 87.06 81 GLU A N 1
ATOM 629 C CA . GLU A 1 81 ? 3.421 8.618 2.509 1.00 87.06 81 GLU A CA 1
ATOM 630 C C . GLU A 1 81 ? 4.422 7.527 2.937 1.00 87.06 81 GLU A C 1
ATOM 632 O O . GLU A 1 81 ? 5.593 7.550 2.553 1.00 87.06 81 GLU A O 1
ATOM 637 N N . LEU A 1 82 ? 3.956 6.513 3.672 1.00 87.31 82 LEU A N 1
ATOM 638 C CA . LEU A 1 82 ? 4.758 5.376 4.136 1.00 87.31 82 LEU A CA 1
ATOM 639 C C . LEU A 1 82 ? 5.345 4.567 2.972 1.00 87.31 82 LEU A C 1
ATOM 641 O O . LEU A 1 82 ? 6.554 4.346 2.923 1.00 87.31 82 LEU A O 1
ATOM 645 N N . LEU A 1 83 ? 4.511 4.166 2.009 1.00 85.81 83 LEU A N 1
ATOM 646 C CA . LEU A 1 83 ? 4.935 3.363 0.855 1.00 85.81 83 LEU A CA 1
ATOM 647 C C . LEU A 1 83 ? 5.816 4.160 -0.123 1.00 85.81 83 LEU A C 1
ATOM 649 O O . LEU A 1 83 ? 6.589 3.569 -0.884 1.00 85.81 83 LEU A O 1
ATOM 653 N N . SER A 1 84 ? 5.706 5.491 -0.115 1.00 82.25 84 SER A N 1
ATOM 654 C CA . SER A 1 84 ? 6.575 6.394 -0.882 1.00 82.25 84 SER A CA 1
ATOM 655 C C . SER A 1 84 ? 7.904 6.672 -0.168 1.00 82.25 84 SER A C 1
ATOM 657 O O . SER A 1 84 ? 8.889 7.018 -0.819 1.00 82.25 84 SER A O 1
ATOM 659 N N . GLY A 1 85 ? 7.976 6.432 1.146 1.00 81.38 85 GLY A N 1
ATOM 660 C CA . GLY A 1 85 ? 9.129 6.775 1.982 1.00 81.38 85 GLY A CA 1
ATOM 661 C C . GLY A 1 85 ? 9.187 8.257 2.356 1.00 81.38 85 GLY A C 1
ATOM 662 O O . GLY A 1 85 ? 10.246 8.748 2.723 1.00 81.38 85 GLY A O 1
ATOM 663 N N . GLU A 1 86 ? 8.058 8.962 2.269 1.00 80.38 86 GLU A N 1
ATOM 664 C CA . GLU A 1 86 ? 7.904 10.377 2.643 1.00 80.38 86 GLU A CA 1
ATOM 665 C C . GLU A 1 86 ? 7.629 10.551 4.147 1.00 80.38 86 GLU A C 1
ATOM 667 O O . GLU A 1 86 ? 7.481 11.664 4.650 1.00 80.38 86 GLU A O 1
ATOM 672 N N . THR A 1 87 ? 7.564 9.443 4.890 1.00 78.25 87 THR A N 1
ATOM 673 C CA . THR A 1 87 ? 7.383 9.469 6.339 1.00 78.25 87 THR A CA 1
ATOM 674 C C . THR A 1 87 ? 8.636 9.952 7.065 1.00 78.25 87 THR A C 1
ATOM 676 O O . THR A 1 87 ? 9.755 9.530 6.779 1.00 78.25 87 THR A O 1
ATOM 679 N N . TRP A 1 88 ? 8.433 10.773 8.094 1.00 77.38 88 TRP A N 1
ATOM 680 C CA . TRP A 1 88 ? 9.491 11.199 9.013 1.00 77.38 88 TRP A CA 1
ATOM 681 C C . TRP A 1 88 ? 9.661 10.264 10.214 1.00 77.38 88 TRP A C 1
ATOM 683 O O . TRP A 1 88 ? 10.511 10.512 11.064 1.00 77.38 88 TRP A O 1
ATOM 693 N N . ASN A 1 89 ? 8.860 9.197 10.319 1.00 79.75 89 ASN A N 1
ATOM 694 C CA . ASN A 1 89 ? 8.953 8.254 11.428 1.00 79.75 89 ASN A CA 1
ATOM 695 C C . ASN A 1 89 ? 10.042 7.196 11.153 1.00 79.75 89 ASN A C 1
ATOM 697 O O . ASN A 1 89 ? 9.821 6.313 10.318 1.00 79.75 89 ASN A O 1
ATOM 701 N N . PRO A 1 90 ? 11.174 7.196 11.889 1.00 76.06 90 PRO A N 1
ATOM 702 C CA . PRO A 1 90 ? 12.279 6.270 11.634 1.00 76.06 90 PRO A CA 1
ATOM 703 C C . PRO A 1 90 ? 11.880 4.802 11.810 1.00 76.06 90 PRO A C 1
ATOM 705 O O . PRO A 1 90 ? 12.382 3.930 11.107 1.00 76.06 90 PRO A O 1
ATOM 708 N N . LEU A 1 91 ? 10.931 4.522 12.710 1.00 80.19 91 LEU A N 1
ATOM 709 C CA . LEU A 1 91 ? 10.449 3.165 12.962 1.00 80.19 91 LEU A CA 1
ATOM 710 C C . LEU A 1 91 ? 9.625 2.618 11.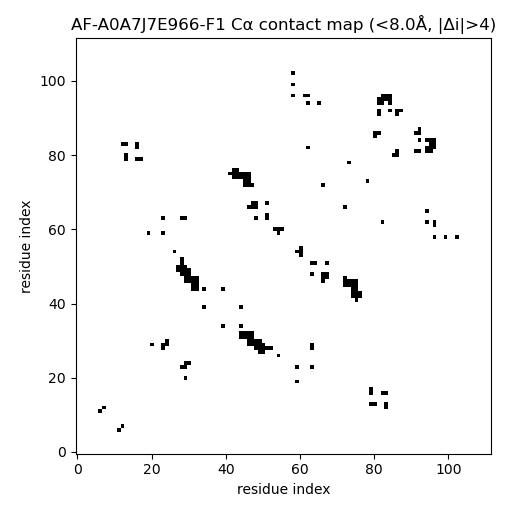796 1.00 80.19 91 LEU A C 1
ATOM 712 O O . LEU A 1 91 ? 9.534 1.407 11.651 1.00 80.19 91 LEU A O 1
ATOM 716 N N . LYS A 1 92 ? 9.049 3.485 10.955 1.00 80.19 92 LYS A N 1
ATOM 717 C CA . LYS A 1 92 ? 8.214 3.099 9.806 1.00 80.19 92 LYS A CA 1
ATOM 718 C C . LYS A 1 92 ? 8.901 3.310 8.456 1.00 80.19 92 LYS A C 1
ATOM 720 O O . LYS A 1 92 ? 8.311 3.030 7.418 1.00 80.19 92 LYS A O 1
ATOM 725 N N . LEU A 1 93 ? 10.166 3.734 8.462 1.00 77.25 93 LEU A N 1
ATOM 726 C CA . LEU A 1 93 ? 10.960 3.956 7.250 1.00 77.25 93 LEU A CA 1
ATOM 727 C C . LEU A 1 93 ? 11.123 2.677 6.405 1.00 77.25 93 LEU A C 1
ATOM 729 O O . LEU A 1 93 ? 11.322 2.738 5.195 1.00 77.25 93 LEU A O 1
ATOM 733 N N . HIS A 1 94 ? 11.026 1.511 7.049 1.00 79.94 94 HIS A N 1
ATOM 734 C CA . HIS A 1 94 ? 11.133 0.203 6.407 1.00 79.94 94 HIS A CA 1
ATOM 735 C C . HIS A 1 94 ? 9.894 -0.196 5.587 1.00 79.94 94 HIS A C 1
ATOM 737 O O . HIS A 1 94 ? 9.957 -1.197 4.884 1.00 79.94 94 HIS A O 1
ATOM 743 N N . TYR A 1 95 ? 8.798 0.571 5.646 1.00 81.50 95 TYR A N 1
ATOM 744 C CA . TYR A 1 95 ? 7.602 0.349 4.819 1.00 81.50 95 TYR A CA 1
ATOM 745 C C . TYR A 1 95 ? 7.721 0.922 3.405 1.00 81.50 95 TYR A C 1
ATOM 747 O O . TYR A 1 95 ? 6.828 0.726 2.580 1.00 81.50 95 TYR A O 1
ATOM 755 N N . GLN A 1 96 ? 8.809 1.634 3.108 1.00 82.94 96 GLN A N 1
ATOM 756 C CA . GLN A 1 96 ? 9.046 2.166 1.778 1.00 82.94 96 GLN A CA 1
ATOM 757 C C . GLN A 1 96 ? 9.237 1.029 0.771 1.00 82.94 96 GLN A C 1
ATOM 759 O O . GLN A 1 96 ? 10.200 0.263 0.849 1.00 82.94 96 GLN A O 1
ATOM 764 N N . LEU A 1 97 ? 8.391 1.005 -0.257 1.00 80.12 97 LEU A N 1
ATOM 765 C CA . LEU A 1 97 ? 8.560 0.082 -1.370 1.00 80.12 97 LEU A CA 1
ATOM 766 C C . LEU A 1 97 ? 9.668 0.579 -2.299 1.00 80.12 97 LEU A C 1
ATOM 768 O O . LEU A 1 97 ? 9.589 1.670 -2.875 1.00 80.12 97 LEU A O 1
ATOM 772 N N . ARG A 1 98 ? 10.703 -0.245 -2.472 1.00 78.12 98 ARG A N 1
ATOM 773 C CA . ARG A 1 98 ? 11.878 0.071 -3.295 1.00 78.12 98 ARG A CA 1
ATOM 774 C C . ARG A 1 98 ? 11.819 -0.600 -4.662 1.00 78.12 98 ARG A C 1
ATOM 776 O O . ARG A 1 98 ? 11.166 -1.628 -4.849 1.00 78.12 98 ARG A O 1
ATOM 783 N N . ASN A 1 99 ? 12.510 0.008 -5.630 1.00 74.19 99 ASN A N 1
ATOM 784 C CA . ASN A 1 99 ? 12.651 -0.498 -7.00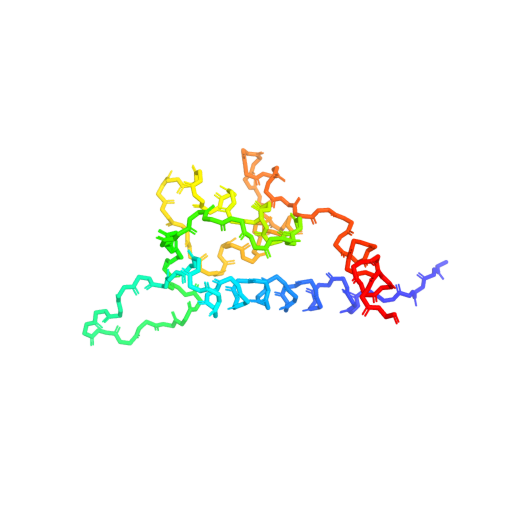2 1.00 74.19 99 ASN A CA 1
ATOM 785 C C . ASN A 1 99 ? 11.306 -0.768 -7.705 1.00 74.19 99 ASN A C 1
ATOM 787 O O . ASN A 1 99 ? 11.228 -1.596 -8.610 1.00 74.19 99 ASN A O 1
ATOM 791 N N . VAL A 1 100 ? 10.242 -0.056 -7.308 1.00 72.31 100 VAL A N 1
ATOM 792 C CA . VAL A 1 100 ? 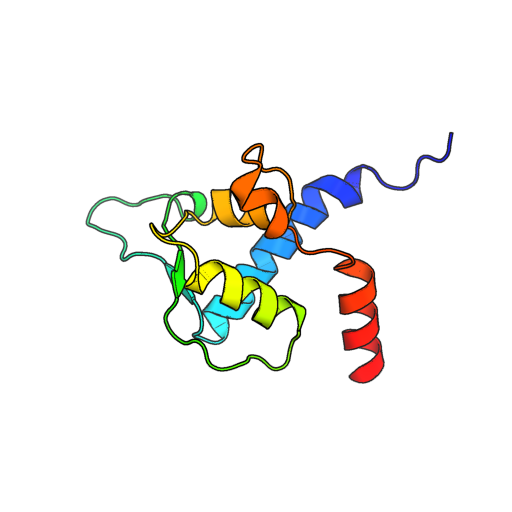8.870 -0.278 -7.798 1.00 72.31 100 VAL A CA 1
ATOM 793 C C . VAL A 1 100 ? 8.811 -0.234 -9.326 1.00 72.31 100 VAL A C 1
ATOM 795 O O . VAL A 1 100 ? 8.221 -1.113 -9.941 1.00 72.31 100 VAL A O 1
ATOM 798 N N . ARG A 1 101 ? 9.499 0.727 -9.956 1.00 71.56 101 ARG A N 1
ATOM 799 C CA . ARG A 1 101 ? 9.551 0.849 -11.422 1.00 71.56 101 ARG A CA 1
ATOM 800 C C . ARG A 1 101 ? 10.150 -0.387 -12.097 1.00 71.56 101 ARG A C 1
ATOM 802 O O . ARG A 1 101 ? 9.583 -0.900 -13.052 1.00 71.56 101 ARG A O 1
ATOM 809 N N . GLU A 1 102 ? 11.295 -0.855 -11.612 1.00 74.44 102 GLU A N 1
ATOM 810 C CA . GLU A 1 102 ? 12.000 -2.010 -12.181 1.00 74.44 102 GLU A CA 1
ATOM 811 C C . GLU A 1 102 ? 11.224 -3.308 -11.948 1.00 74.44 102 GLU A C 1
ATOM 813 O O . GLU A 1 102 ? 11.163 -4.157 -12.834 1.00 74.44 102 GLU A O 1
ATOM 818 N N . ARG A 1 103 ? 10.583 -3.444 -10.782 1.00 76.69 103 ARG A N 1
ATOM 819 C CA . ARG A 1 103 ? 9.747 -4.602 -10.435 1.00 76.69 103 ARG A CA 1
ATOM 820 C C . ARG A 1 103 ? 8.459 -4.646 -11.264 1.00 76.69 103 ARG A C 1
ATOM 822 O O . ARG A 1 103 ? 8.109 -5.711 -11.760 1.00 76.69 103 ARG A O 1
ATOM 829 N N . LEU A 1 104 ? 7.811 -3.502 -11.499 1.00 73.06 104 LEU A N 1
ATOM 830 C CA . LEU A 1 104 ? 6.658 -3.413 -12.404 1.00 73.06 104 LEU A CA 1
ATOM 831 C C . LEU A 1 104 ? 7.039 -3.711 -13.857 1.00 73.06 104 LEU A C 1
ATOM 833 O O . LEU A 1 104 ? 6.321 -4.442 -14.530 1.00 73.06 104 LEU A O 1
ATOM 837 N N . ALA A 1 105 ? 8.176 -3.193 -14.332 1.00 73.44 105 ALA A N 1
ATOM 838 C CA . ALA A 1 105 ? 8.656 -3.474 -15.684 1.00 73.44 105 ALA A CA 1
ATOM 839 C C . ALA A 1 105 ? 8.921 -4.974 -15.898 1.00 73.44 105 ALA A C 1
ATOM 841 O O . ALA A 1 105 ? 8.517 -5.513 -16.922 1.00 73.44 105 ALA A O 1
ATOM 842 N N . LYS A 1 106 ? 9.526 -5.663 -14.918 1.00 70.31 106 LYS A N 1
ATOM 843 C CA . LYS A 1 106 ? 9.717 -7.124 -14.968 1.00 70.31 106 LYS A CA 1
ATOM 844 C C . LYS A 1 106 ? 8.388 -7.881 -15.040 1.00 70.31 106 LYS A C 1
ATOM 846 O O . LYS A 1 106 ? 8.199 -8.656 -15.969 1.00 70.31 106 LYS A O 1
ATOM 851 N N . ASN A 1 107 ? 7.443 -7.569 -14.149 1.00 66.56 107 ASN A N 1
ATOM 852 C CA . ASN A 1 107 ? 6.115 -8.194 -14.141 1.00 66.56 107 ASN A CA 1
ATOM 853 C C . ASN A 1 107 ? 5.337 -7.998 -15.456 1.00 66.56 107 ASN A C 1
ATOM 855 O O . ASN A 1 107 ? 4.513 -8.839 -15.805 1.00 66.56 107 ASN A O 1
ATOM 859 N N . LEU A 1 108 ? 5.546 -6.880 -16.162 1.00 65.81 108 LEU A N 1
ATOM 860 C CA . LEU A 1 108 ? 4.929 -6.636 -17.471 1.00 65.81 108 LEU A CA 1
ATOM 861 C C . LEU A 1 108 ? 5.589 -7.457 -18.582 1.00 65.81 108 LEU A C 1
ATOM 863 O O . LEU A 1 108 ? 4.882 -7.967 -19.443 1.00 65.81 108 LEU A O 1
ATOM 867 N N . VAL A 1 109 ? 6.916 -7.603 -18.552 1.00 67.25 109 VAL A N 1
ATOM 868 C CA . VAL A 1 109 ? 7.661 -8.411 -19.531 1.00 67.25 109 VAL A CA 1
ATOM 869 C C . VAL A 1 109 ? 7.361 -9.903 -19.369 1.00 67.25 109 VAL A C 1
ATOM 871 O O . VAL A 1 109 ? 7.234 -10.595 -20.365 1.00 67.25 109 VAL A O 1
ATOM 874 N N . GLU A 1 110 ? 7.196 -10.404 -18.142 1.00 64.88 110 GLU A N 1
ATOM 875 C CA . GLU A 1 110 ? 6.895 -11.824 -17.878 1.00 64.88 110 GLU A CA 1
ATOM 876 C C . GLU A 1 110 ? 5.451 -12.235 -18.225 1.00 64.88 110 GLU A C 1
ATOM 878 O O . GLU A 1 110 ? 5.146 -13.425 -18.282 1.00 64.88 110 GLU A O 1
ATOM 883 N N . LYS A 1 111 ? 4.549 -11.267 -18.433 1.00 62.66 111 LYS A N 1
ATOM 884 C CA . LYS A 1 111 ? 3.136 -11.498 -18.791 1.00 62.66 111 LYS A CA 1
ATOM 885 C C . LYS A 1 111 ? 2.832 -11.263 -20.278 1.00 62.66 111 LYS A C 1
ATOM 887 O O . LYS A 1 111 ? 1.674 -11.433 -20.664 1.00 62.66 111 LYS A O 1
ATOM 892 N N . GLY A 1 112 ? 3.818 -10.827 -21.066 1.00 46.41 112 GLY A N 1
ATOM 893 C CA . GLY A 1 112 ? 3.722 -10.621 -22.518 1.00 46.41 112 GLY A CA 1
ATOM 894 C C . GLY A 1 112 ? 4.340 -11.773 -23.291 1.00 46.41 112 GLY A C 1
ATOM 895 O O . GLY A 1 112 ? 3.817 -12.058 -24.389 1.00 46.41 112 GLY A O 1
#

Sequence (112 aa):
MKGYTSFWNDCISSGLRGCMLIELALRGRLQLEACGMRRKSLLTRKVICKSDAPTGDVLLDEALKHVKETQPPETVQNWIELLSGETWNPLKLHYQLRNVRERLAKNLVEKG

Secondary structure (DSSP, 8-state):
-----HHHHHHHHHHHHHHHHHHHHHTTSEEEPP--SS---GGGSBEEE------S-HHHHHHHHHHHH-SSPPBHHHHHHHHHT----GGGGGGPPPSHHHHHHHHHHTT-

Nearest PDB structures (foldseek):
  3kn1-assembly1_A  TM=9.007E-01  e=5.341E-15  Homo sapiens
  4tu3-assembly1_A  TM=9.224E-01  e=5.121E-09  Saccharomyces cerevisiae S288C
  2zih-assembly1_C  TM=8.784E-01  e=5.942E-08  Saccharomyces cerevisiae
  4ohc-assembly1_D  TM=4.900E-01  e=9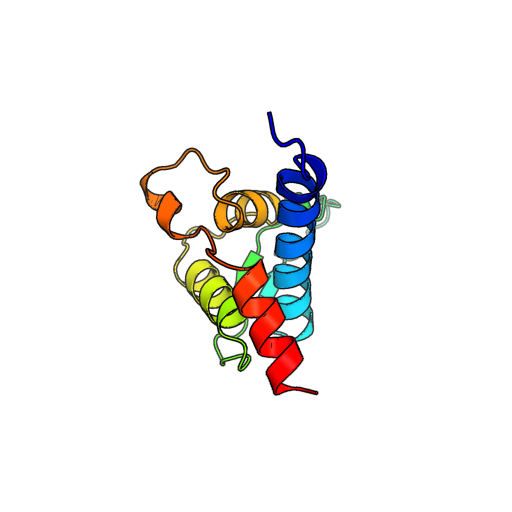.135E+00  Burkholderia cenocepacia J2315
  7pas-assembly1_F  TM=2.557E-01  e=7.668E+00  Mycoplasmoides pneumoniae M129

Organism: Diceros bicornis minor (NCBI:txid77932)

Mean predicted aligned error: 8.28 Å

Foldseek 3Di:
DDPDDPPCLPPVLLVVLLVLLVVCVVVVQKDWDDDPPDDDDQQQTFIAGRDLDDPPQPQSNLLSVLQVPDPPTDGNNVSSCLCSQVDPDPVSSVNHDPPVVVSVVVVVVVVD

Solvent-accessible surface area (backbone atoms only — not comparable to full-atom values): 6676 Å² total; per-residue (Å²): 139,84,90,80,55,75,70,57,58,54,62,50,38,44,52,51,46,47,48,50,56,49,52,37,31,76,71,55,27,36,42,66,55,80,78,60,100,57,93,67,59,74,52,73,33,31,49,40,71,70,45,84,75,79,76,89,40,74,69,60,42,52,52,50,50,53,54,63,72,44,80,77,64,49,27,45,49,56,48,28,33,29,40,66,48,71,51,88,49,79,90,50,50,82,53,35,65,72,64,56,68,63,54,51,52,48,59,53,62,78,74,108

pLDDT: mean 79.03, std 14.89, range [37.69, 93.88]

Radius of gyration: 14.92 Å; Cα contacts (8 Å, |Δi|>4): 108; chains: 1; bounding box: 46×33×38 Å